Protein AF-A0A3D9MSK0-F1 (afdb_monomer_lite)

Sequence (127 aa):
MRKGGSRLWANVVITAVYDESGDLLGFAKITRDMTERRRLEDLERASGASALVRQAREKKQKRIARELHDDLGQQITALKMTLALHKTELAQFVSATRRAHLGLVHEMASQLDAMATSMRRIAPALL

Structure (mmCIF, N/CA/C/O backbone):
data_AF-A0A3D9MSK0-F1
#
_entry.id   AF-A0A3D9MSK0-F1
#
loop_
_atom_site.group_PDB
_atom_site.id
_atom_site.type_symbol
_atom_site.label_atom_id
_atom_site.label_alt_id
_atom_site.label_comp_id
_atom_site.label_asym_id
_atom_site.label_entity_id
_atom_site.label_seq_id
_atom_site.pdbx_PDB_ins_code
_atom_site.Cartn_x
_atom_site.Cartn_y
_atom_site.Cartn_z
_atom_site.occupancy
_atom_site.B_iso_or_equiv
_atom_site.auth_seq_id
_atom_site.auth_comp_id
_atom_site.auth_asym_id
_atom_site.auth_atom_id
_atom_site.pdbx_PDB_model_num
ATOM 1 N N . MET A 1 1 ? 43.659 -2.675 -39.643 1.00 59.22 1 MET A N 1
ATOM 2 C CA . MET A 1 1 ? 44.339 -2.132 -38.446 1.00 59.22 1 MET A CA 1
ATOM 3 C C . MET A 1 1 ? 45.117 -0.895 -38.873 1.00 59.22 1 MET A C 1
ATOM 5 O O . MET A 1 1 ? 45.730 -0.944 -39.934 1.00 59.22 1 MET A O 1
ATOM 9 N N . ARG A 1 2 ? 45.058 0.214 -38.124 1.00 67.88 2 ARG A N 1
ATOM 10 C CA . ARG A 1 2 ? 45.921 1.396 -38.357 1.00 67.88 2 ARG A CA 1
ATOM 11 C C . ARG A 1 2 ? 47.384 1.031 -38.050 1.00 67.88 2 ARG A C 1
ATOM 13 O O . ARG A 1 2 ? 47.617 0.049 -37.346 1.00 67.88 2 ARG A O 1
ATOM 20 N N . LYS A 1 3 ? 48.364 1.837 -38.489 1.00 54.31 3 LYS A N 1
ATOM 21 C CA . LYS A 1 3 ? 49.816 1.661 -38.209 1.00 54.31 3 LYS A CA 1
ATOM 22 C C . LYS A 1 3 ? 50.208 1.890 -36.724 1.00 54.31 3 LYS A C 1
ATOM 24 O O . LYS A 1 3 ? 51.260 2.428 -36.422 1.00 54.31 3 LYS A O 1
ATOM 29 N N . GLY A 1 4 ? 49.337 1.491 -35.800 1.00 59.72 4 GLY A N 1
ATOM 30 C CA . GLY A 1 4 ? 49.492 1.550 -34.345 1.00 59.72 4 GLY A CA 1
ATOM 31 C C . GLY A 1 4 ? 48.577 0.562 -33.604 1.00 59.72 4 GLY A C 1
ATOM 32 O O . GLY A 1 4 ? 48.358 0.718 -32.412 1.00 59.72 4 GLY A O 1
ATOM 33 N N . GLY A 1 5 ? 47.993 -0.429 -34.299 1.00 64.19 5 GLY A N 1
ATOM 34 C CA . GLY A 1 5 ? 47.245 -1.532 -33.674 1.00 64.19 5 GLY A CA 1
ATOM 35 C C . GLY A 1 5 ? 45.742 -1.312 -33.447 1.00 64.19 5 GLY A C 1
ATOM 36 O O . GLY A 1 5 ? 45.049 -2.254 -33.073 1.00 64.19 5 GLY A O 1
ATOM 37 N N . SER A 1 6 ? 45.190 -0.123 -33.717 1.00 69.69 6 SER A N 1
ATOM 38 C CA . SER A 1 6 ? 43.750 0.118 -33.542 1.00 69.69 6 SER A CA 1
ATOM 39 C C . SER A 1 6 ? 42.898 -0.445 -34.691 1.00 69.69 6 SER A C 1
ATOM 41 O O . SER A 1 6 ? 43.267 -0.390 -35.877 1.00 69.69 6 SER A O 1
ATOM 43 N N . ARG A 1 7 ? 41.732 -1.002 -34.331 1.00 72.38 7 ARG A N 1
ATOM 44 C CA . ARG A 1 7 ? 40.702 -1.454 -35.278 1.00 72.38 7 ARG A CA 1
ATOM 45 C C . ARG A 1 7 ? 40.036 -0.234 -35.914 1.00 72.38 7 ARG A C 1
ATOM 47 O O . ARG A 1 7 ? 39.651 0.694 -35.216 1.00 72.38 7 ARG A O 1
ATOM 54 N N . LEU A 1 8 ? 39.930 -0.259 -37.239 1.00 79.06 8 LEU A N 1
ATOM 55 C CA . LEU A 1 8 ? 39.360 0.803 -38.064 1.00 79.06 8 LEU A CA 1
ATOM 56 C C . LEU A 1 8 ? 38.129 0.238 -38.763 1.00 79.06 8 LEU A C 1
ATOM 58 O O . LEU A 1 8 ? 38.248 -0.782 -39.447 1.00 79.06 8 LEU A O 1
ATOM 62 N N . TRP A 1 9 ? 36.986 0.901 -38.625 1.00 78.88 9 TRP A N 1
ATOM 63 C CA . TRP A 1 9 ? 35.829 0.615 -39.464 1.00 78.88 9 TRP A CA 1
ATOM 64 C C . TRP A 1 9 ? 35.947 1.448 -40.727 1.00 78.88 9 TRP A C 1
ATOM 66 O O . TRP A 1 9 ? 35.861 2.670 -40.679 1.00 78.88 9 TRP A O 1
ATOM 76 N N . ALA A 1 10 ? 36.187 0.786 -41.852 1.00 84.12 10 ALA A N 1
ATOM 77 C CA . ALA A 1 10 ? 36.424 1.448 -43.120 1.00 84.12 10 ALA A CA 1
ATOM 78 C C . ALA A 1 10 ? 35.370 1.033 -44.142 1.00 84.12 10 ALA A C 1
ATOM 80 O O . ALA A 1 10 ? 35.117 -0.156 -44.324 1.00 84.12 10 ALA A O 1
ATOM 81 N N . AS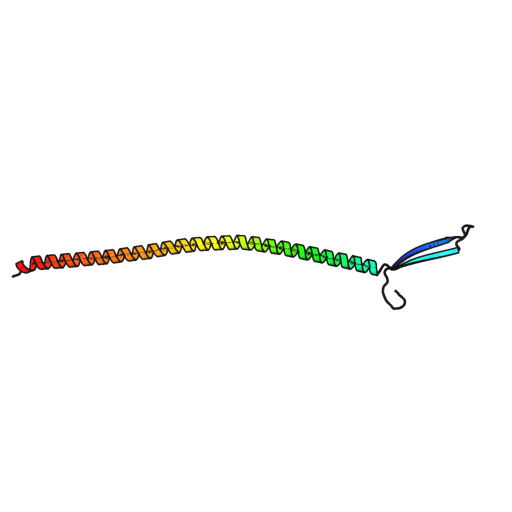N A 1 11 ? 34.800 2.013 -44.836 1.00 80.50 11 ASN A N 1
ATOM 82 C CA . ASN A 1 11 ? 34.128 1.764 -46.100 1.00 80.50 11 ASN A CA 1
ATOM 83 C C . ASN A 1 11 ? 35.163 1.911 -47.217 1.00 80.50 11 ASN A C 1
ATOM 85 O O . ASN A 1 11 ? 35.827 2.946 -47.314 1.00 80.50 11 ASN A O 1
ATOM 89 N N . VAL A 1 12 ? 35.337 0.864 -48.016 1.00 81.88 12 VAL A N 1
ATOM 90 C CA . VAL A 1 12 ? 36.348 0.801 -49.067 1.00 81.88 12 VAL A CA 1
ATOM 91 C C . VAL A 1 12 ? 35.648 0.619 -50.402 1.00 81.88 12 VAL A C 1
ATOM 93 O O . VAL A 1 12 ? 34.955 -0.373 -50.600 1.00 81.88 12 VAL A O 1
ATOM 96 N N . VAL A 1 13 ? 35.891 1.547 -51.323 1.00 81.50 13 VAL A N 1
ATOM 97 C CA . VAL A 1 13 ? 35.467 1.439 -52.721 1.00 81.50 13 VAL A CA 1
ATOM 98 C C . VAL A 1 13 ? 36.720 1.309 -53.579 1.00 81.50 13 VAL A C 1
ATOM 100 O O . VAL A 1 13 ? 37.660 2.091 -53.419 1.00 81.50 13 VAL A O 1
ATOM 103 N N . ILE A 1 14 ? 36.750 0.298 -54.447 1.00 79.12 14 ILE A N 1
ATOM 104 C CA . ILE A 1 14 ? 37.842 0.053 -55.392 1.00 79.12 14 ILE A CA 1
ATOM 105 C C . ILE A 1 14 ? 37.248 0.041 -56.794 1.00 79.12 14 ILE A C 1
ATOM 107 O O . ILE A 1 14 ? 36.303 -0.703 -57.048 1.00 79.12 14 ILE A O 1
ATOM 111 N N . THR A 1 15 ? 37.821 0.841 -57.687 1.00 70.75 15 THR A N 1
ATOM 112 C CA . THR A 1 15 ? 37.365 0.970 -59.072 1.00 70.75 15 THR A CA 1
ATOM 113 C C . THR A 1 15 ? 38.545 0.761 -60.010 1.00 70.75 15 THR A C 1
ATOM 115 O O . THR A 1 15 ? 39.625 1.307 -59.781 1.00 70.75 15 THR A O 1
ATOM 118 N N . ALA A 1 16 ? 38.345 -0.046 -61.050 1.00 67.19 16 ALA A N 1
ATOM 119 C CA . ALA A 1 16 ? 39.319 -0.214 -62.121 1.00 67.19 16 ALA A CA 1
ATOM 120 C C . ALA A 1 16 ? 39.402 1.071 -62.961 1.00 67.19 16 ALA A C 1
ATOM 122 O O . ALA A 1 16 ? 38.375 1.665 -63.289 1.00 67.19 16 ALA A O 1
ATOM 123 N N . VAL A 1 17 ? 40.619 1.505 -63.273 1.00 83.44 17 VAL A N 1
ATOM 124 C CA . VAL A 1 17 ? 40.911 2.675 -64.104 1.00 83.44 17 VAL A CA 1
ATOM 125 C C . VAL A 1 17 ? 41.484 2.168 -65.417 1.00 83.44 17 VAL A C 1
ATOM 127 O O . VAL A 1 17 ? 42.427 1.378 -65.406 1.00 83.44 17 VAL A O 1
ATOM 130 N N . TYR A 1 18 ? 40.908 2.624 -66.521 1.00 84.81 18 TYR A N 1
ATOM 131 C CA . TYR A 1 18 ? 41.287 2.245 -67.878 1.00 84.81 18 TYR A CA 1
ATOM 132 C C . TYR A 1 18 ? 41.782 3.482 -68.632 1.00 84.81 18 TYR A C 1
ATOM 134 O O . TYR A 1 18 ? 41.418 4.602 -68.262 1.00 84.81 18 TYR A O 1
ATOM 142 N N . ASP A 1 19 ? 42.621 3.291 -69.644 1.00 86.44 19 ASP A N 1
ATOM 143 C CA . ASP A 1 19 ? 43.018 4.364 -70.558 1.00 86.44 19 ASP A CA 1
ATOM 144 C C . ASP A 1 19 ? 41.963 4.616 -71.651 1.00 86.44 19 ASP A C 1
ATOM 146 O O . ASP A 1 19 ? 40.908 3.979 -71.690 1.00 86.44 19 ASP A O 1
ATOM 150 N N . GLU A 1 20 ? 42.238 5.569 -72.545 1.00 89.06 20 GLU A N 1
ATOM 151 C CA . GLU A 1 20 ? 41.336 5.940 -73.647 1.00 89.06 20 GLU A CA 1
ATOM 152 C C . GLU A 1 20 ? 41.146 4.822 -74.689 1.00 89.06 20 GLU A C 1
ATOM 154 O O . GLU A 1 20 ? 40.171 4.850 -75.440 1.00 89.06 20 GLU A O 1
ATOM 159 N N . SER A 1 21 ? 42.036 3.823 -74.714 1.00 89.75 21 SER A N 1
ATOM 160 C CA . SER A 1 21 ? 41.956 2.647 -75.591 1.00 89.75 21 SER A CA 1
ATOM 161 C C . SER A 1 21 ? 41.193 1.483 -74.944 1.00 89.75 21 SER A C 1
ATOM 163 O O . SER A 1 21 ? 40.868 0.509 -75.622 1.00 89.75 21 SER A O 1
ATOM 165 N N . GLY A 1 22 ? 40.854 1.597 -73.655 1.00 86.06 22 GLY A N 1
ATOM 166 C CA . GLY A 1 22 ? 40.151 0.578 -72.877 1.00 86.06 22 GLY A CA 1
ATOM 167 C C . GLY A 1 22 ? 41.070 -0.394 -72.134 1.00 86.06 22 GLY A C 1
ATOM 168 O O . GLY A 1 22 ? 40.567 -1.335 -71.516 1.00 86.06 22 GLY A O 1
ATOM 169 N N . ASP A 1 23 ? 42.386 -0.172 -72.139 1.00 89.44 23 ASP A N 1
ATOM 170 C CA . ASP A 1 23 ? 43.342 -1.038 -71.452 1.00 89.44 23 ASP A CA 1
ATOM 171 C C . ASP A 1 23 ? 43.409 -0.706 -69.953 1.00 89.44 23 ASP A C 1
ATOM 173 O O . ASP A 1 23 ? 43.357 0.452 -69.531 1.00 89.44 23 ASP A O 1
ATOM 177 N N . LEU A 1 24 ? 43.491 -1.741 -69.108 1.00 86.38 24 LEU A N 1
ATOM 178 C CA . LEU A 1 24 ? 43.499 -1.589 -67.650 1.00 86.38 24 LEU A CA 1
ATOM 179 C C . LEU A 1 24 ? 44.808 -0.942 -67.176 1.00 86.38 24 LEU A C 1
ATOM 181 O O . LEU A 1 24 ? 45.855 -1.586 -67.149 1.00 86.38 24 LEU A O 1
ATOM 185 N N . LEU A 1 25 ? 44.722 0.297 -66.692 1.00 83.12 25 LEU A N 1
ATOM 186 C CA . LEU A 1 25 ? 45.843 1.023 -66.089 1.00 83.12 25 LEU A CA 1
ATOM 187 C C . LEU A 1 25 ? 46.082 0.630 -64.626 1.00 83.12 25 LEU A C 1
ATOM 189 O O . LEU A 1 25 ? 47.209 0.697 -64.136 1.00 83.12 25 LEU A O 1
ATOM 193 N N . GLY A 1 26 ? 45.031 0.240 -63.900 1.00 81.38 26 GLY A N 1
ATOM 194 C CA . GLY A 1 26 ? 45.147 -0.200 -62.511 1.00 81.38 26 GLY A CA 1
ATOM 195 C C . GLY A 1 26 ? 43.870 -0.017 -61.702 1.00 81.38 26 GLY A C 1
ATOM 196 O O . GLY A 1 26 ? 42.770 0.037 -62.242 1.00 81.38 26 GLY A O 1
ATOM 197 N N . PHE A 1 27 ? 44.008 0.078 -60.379 1.00 79.06 27 PHE A N 1
ATOM 198 C CA . PHE A 1 27 ? 42.876 0.204 -59.462 1.00 79.06 27 PHE A CA 1
ATOM 199 C C . PHE A 1 27 ? 43.026 1.432 -58.568 1.00 79.06 27 PHE A C 1
ATOM 201 O O . PHE A 1 27 ? 44.012 1.572 -57.842 1.00 79.06 27 PHE A O 1
ATOM 208 N N . ALA A 1 28 ? 42.012 2.293 -58.564 1.00 73.38 28 ALA A N 1
ATOM 209 C CA . ALA A 1 28 ? 41.881 3.372 -57.599 1.00 73.38 28 ALA A CA 1
ATOM 210 C C . ALA A 1 28 ? 41.140 2.864 -56.359 1.00 73.38 28 ALA A C 1
ATOM 212 O O . ALA A 1 28 ? 40.119 2.184 -56.468 1.00 73.38 28 ALA A O 1
ATOM 213 N N . LYS A 1 29 ? 41.633 3.214 -55.168 1.00 68.56 29 LYS A N 1
ATOM 214 C CA . LYS A 1 29 ? 41.012 2.844 -53.893 1.00 68.56 29 LYS A CA 1
ATOM 215 C C . LYS A 1 29 ? 40.704 4.081 -53.066 1.00 68.56 29 LYS A C 1
ATOM 217 O O . LYS A 1 29 ? 41.607 4.829 -52.700 1.00 68.56 29 LYS A O 1
ATOM 222 N N . ILE A 1 30 ? 39.444 4.221 -52.673 1.00 76.00 30 ILE A N 1
ATOM 223 C CA . ILE A 1 30 ? 38.992 5.219 -51.704 1.00 76.00 30 ILE A CA 1
ATOM 224 C C . ILE A 1 30 ? 38.626 4.488 -50.417 1.00 76.00 30 ILE A C 1
ATOM 226 O O . ILE A 1 30 ? 37.848 3.538 -50.422 1.00 76.00 30 ILE A O 1
ATOM 230 N N . THR A 1 31 ? 39.210 4.918 -49.300 1.00 81.56 31 THR A N 1
ATOM 231 C CA . THR A 1 31 ? 38.932 4.362 -47.971 1.00 81.56 31 THR A CA 1
ATOM 232 C C . THR A 1 31 ? 38.397 5.463 -47.072 1.00 81.56 31 THR A C 1
ATOM 234 O O . THR A 1 31 ? 39.123 6.397 -46.741 1.00 81.56 31 THR A O 1
ATOM 237 N N . ARG A 1 32 ? 37.133 5.355 -46.663 1.00 81.88 32 ARG A N 1
ATOM 238 C CA . ARG A 1 32 ? 36.495 6.284 -45.729 1.00 81.88 32 ARG A CA 1
ATOM 239 C C . ARG A 1 32 ? 36.456 5.665 -44.340 1.00 81.88 32 ARG A C 1
ATOM 241 O O . ARG A 1 32 ? 35.898 4.584 -44.163 1.00 81.88 32 ARG A O 1
ATOM 248 N N . ASP A 1 33 ? 37.037 6.351 -43.364 1.00 86.69 33 ASP A N 1
ATOM 249 C CA . ASP A 1 33 ? 36.922 5.981 -41.953 1.00 86.69 33 ASP A CA 1
ATOM 250 C C . ASP A 1 33 ? 35.502 6.282 -41.450 1.00 86.69 33 ASP A C 1
ATOM 252 O O . ASP A 1 33 ? 34.990 7.389 -41.617 1.00 86.69 33 ASP A O 1
ATOM 256 N N . MET A 1 34 ? 34.858 5.277 -40.868 1.00 87.31 34 MET A N 1
ATOM 257 C CA . MET A 1 34 ? 33.489 5.312 -40.351 1.00 87.31 34 MET A CA 1
ATOM 258 C C . MET A 1 34 ? 33.441 5.076 -38.837 1.00 87.31 34 MET A C 1
ATOM 260 O O . MET A 1 34 ? 32.357 4.924 -38.273 1.00 87.31 34 MET A O 1
ATOM 264 N N . THR A 1 35 ? 34.599 5.026 -38.174 1.00 87.19 35 THR A N 1
ATOM 265 C CA . THR A 1 35 ? 34.721 4.639 -36.763 1.00 87.19 35 THR A CA 1
ATOM 266 C C . THR A 1 35 ? 33.945 5.585 -35.845 1.00 87.19 35 THR A C 1
ATOM 268 O O . THR A 1 35 ? 33.192 5.119 -34.994 1.00 87.19 35 THR A O 1
ATOM 271 N N . GLU A 1 36 ? 34.049 6.898 -36.064 1.00 86.75 36 GLU A N 1
ATOM 272 C CA . GLU A 1 36 ? 33.346 7.890 -35.238 1.00 86.75 36 GLU A CA 1
ATOM 273 C C . GLU A 1 36 ? 31.831 7.857 -35.451 1.00 86.75 36 GLU A C 1
ATOM 275 O O . GLU A 1 36 ? 31.060 7.842 -34.496 1.00 86.75 36 GLU A O 1
ATOM 280 N N . ARG A 1 37 ? 31.384 7.738 -36.707 1.00 85.94 37 ARG A N 1
ATOM 281 C CA . ARG A 1 37 ? 29.955 7.629 -37.018 1.00 85.94 37 ARG A CA 1
ATOM 282 C C . ARG A 1 37 ? 29.323 6.393 -36.374 1.00 85.94 37 ARG A C 1
ATOM 284 O O . ARG A 1 37 ? 28.245 6.493 -35.803 1.00 85.94 37 ARG A O 1
ATOM 291 N N . ARG A 1 38 ? 30.005 5.245 -36.420 1.00 84.44 38 ARG A N 1
ATOM 292 C CA . ARG A 1 38 ? 29.568 4.017 -35.733 1.00 84.44 38 ARG A CA 1
ATOM 293 C C . ARG A 1 38 ? 29.472 4.218 -34.222 1.00 84.44 38 ARG A C 1
ATOM 295 O O . ARG A 1 38 ? 28.482 3.816 -33.625 1.00 84.44 38 ARG A O 1
ATOM 302 N N . ARG A 1 39 ? 30.472 4.866 -33.620 1.00 86.56 39 ARG A N 1
ATOM 303 C CA . ARG A 1 39 ? 30.491 5.152 -32.182 1.00 86.56 39 ARG A CA 1
ATOM 304 C C . ARG A 1 39 ? 29.312 6.028 -31.754 1.00 86.56 39 ARG A C 1
ATOM 306 O O . ARG A 1 39 ? 28.711 5.751 -30.721 1.00 86.56 39 ARG A O 1
ATOM 313 N N . LEU A 1 40 ? 28.976 7.046 -32.546 1.00 85.94 40 LEU A N 1
ATOM 314 C CA . LEU A 1 40 ? 27.816 7.905 -32.303 1.00 85.94 40 LEU A CA 1
ATOM 315 C C . LEU A 1 40 ? 26.499 7.132 -32.447 1.00 85.94 40 LEU A C 1
ATOM 317 O O . LEU A 1 40 ? 25.672 7.191 -31.545 1.00 85.94 40 LEU A O 1
ATOM 321 N N . GLU A 1 41 ? 26.337 6.336 -33.508 1.00 86.19 41 GLU A N 1
ATOM 322 C CA . GLU A 1 41 ? 25.142 5.498 -33.701 1.00 86.19 41 GLU A CA 1
ATOM 323 C C . GLU A 1 41 ? 24.947 4.488 -32.553 1.00 86.19 41 GLU A C 1
ATOM 325 O O . GLU A 1 41 ? 23.828 4.266 -32.092 1.00 86.19 41 GLU A O 1
ATOM 330 N N . ASP A 1 42 ? 26.026 3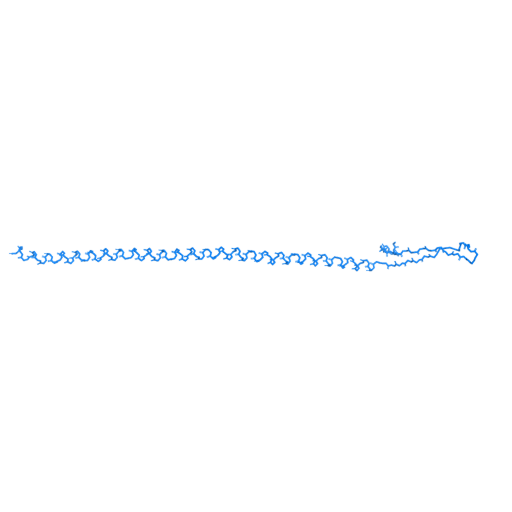.875 -32.062 1.00 86.50 42 ASP A N 1
ATOM 331 C CA . ASP A 1 42 ? 25.961 2.935 -30.940 1.00 86.50 42 ASP A CA 1
ATOM 332 C C . ASP A 1 42 ? 25.640 3.646 -29.615 1.00 86.50 42 ASP A C 1
ATOM 334 O O . ASP A 1 42 ? 24.858 3.129 -28.813 1.00 86.50 42 ASP A O 1
ATOM 338 N N . LEU A 1 43 ? 26.176 4.854 -29.401 1.00 83.25 43 LEU A N 1
ATOM 339 C CA . LEU A 1 43 ? 25.858 5.685 -28.238 1.00 83.25 43 LEU A CA 1
ATOM 340 C C . LEU A 1 43 ? 24.390 6.136 -28.247 1.00 83.25 43 LEU A C 1
ATOM 342 O O . LEU A 1 43 ? 23.722 6.068 -27.215 1.00 83.25 43 LEU A O 1
ATOM 346 N N . GLU A 1 44 ? 23.867 6.549 -29.402 1.00 80.88 44 GLU A N 1
ATOM 347 C CA . GLU A 1 44 ? 22.459 6.914 -29.577 1.00 80.88 44 GLU A CA 1
ATOM 348 C C . GLU A 1 44 ? 21.534 5.724 -29.313 1.00 80.88 44 GLU A C 1
ATOM 350 O O . GLU A 1 44 ? 20.565 5.856 -28.560 1.00 80.88 44 GLU A O 1
ATOM 355 N N . ARG A 1 45 ? 21.854 4.536 -29.848 1.00 82.81 45 ARG A N 1
ATOM 356 C CA . ARG A 1 45 ? 21.087 3.309 -29.569 1.00 82.81 45 ARG A CA 1
ATOM 357 C C . ARG A 1 45 ? 21.115 2.944 -28.087 1.00 82.81 45 ARG A C 1
ATOM 359 O O . ARG A 1 45 ? 20.068 2.624 -27.526 1.00 82.81 45 ARG A O 1
ATOM 366 N N . ALA A 1 46 ? 22.280 3.012 -27.441 1.00 81.94 46 ALA A N 1
ATOM 367 C CA . ALA A 1 46 ? 22.417 2.723 -26.014 1.00 81.94 46 ALA A CA 1
ATOM 368 C C . ALA A 1 46 ? 21.628 3.721 -25.149 1.00 81.94 46 ALA A C 1
ATOM 370 O O . ALA A 1 46 ? 20.927 3.322 -24.215 1.00 81.94 46 ALA A O 1
ATOM 371 N N . SER A 1 47 ? 21.686 5.010 -25.491 1.00 81.56 47 SER A N 1
ATOM 372 C CA . SER A 1 47 ? 20.929 6.074 -24.826 1.00 81.56 47 SER A CA 1
ATOM 373 C C . SER A 1 47 ? 19.416 5.885 -24.990 1.00 81.56 47 SER A C 1
ATOM 375 O O . SER A 1 47 ? 18.678 5.896 -24.003 1.00 81.56 47 SER A O 1
ATOM 377 N N . GLY A 1 48 ? 18.949 5.610 -26.213 1.00 84.12 48 GLY A N 1
ATOM 378 C CA . GLY A 1 48 ? 17.536 5.365 -26.511 1.00 84.12 48 GLY A CA 1
ATOM 379 C C . GLY A 1 48 ? 16.978 4.128 -25.801 1.00 84.12 48 GLY A C 1
ATOM 380 O O . GLY A 1 48 ? 15.904 4.190 -25.201 1.00 84.12 48 GLY A O 1
ATOM 381 N N . ALA A 1 49 ? 17.728 3.022 -25.787 1.00 79.75 49 ALA A N 1
ATOM 382 C CA . ALA A 1 49 ? 17.350 1.818 -25.046 1.00 79.75 49 ALA A CA 1
ATOM 383 C C . ALA A 1 49 ? 17.248 2.088 -23.534 1.00 79.75 49 ALA A C 1
ATOM 385 O O . ALA A 1 49 ? 16.276 1.683 -22.892 1.00 79.75 49 ALA A O 1
ATOM 386 N N . SER A 1 50 ? 18.203 2.834 -22.971 1.00 83.69 50 SER A N 1
ATOM 387 C CA . SER A 1 50 ? 18.185 3.231 -21.559 1.00 83.69 50 SER A CA 1
ATOM 388 C C . SER A 1 50 ? 16.986 4.131 -21.227 1.00 83.69 50 SER A C 1
ATOM 390 O O . SER A 1 50 ? 16.318 3.937 -20.208 1.00 83.69 50 SER A O 1
ATOM 392 N N . ALA A 1 51 ? 16.634 5.059 -22.122 1.00 86.31 51 ALA A N 1
ATOM 393 C CA . ALA A 1 51 ? 15.470 5.929 -21.970 1.00 86.31 51 ALA A CA 1
ATOM 394 C C . ALA A 1 51 ? 14.146 5.146 -21.961 1.00 86.31 51 ALA A C 1
ATOM 396 O O . ALA A 1 51 ? 13.294 5.404 -21.109 1.00 86.31 51 ALA A O 1
ATOM 397 N N . LEU A 1 52 ? 13.984 4.152 -22.842 1.00 87.56 52 LEU A N 1
ATOM 398 C CA . LEU A 1 52 ? 12.798 3.286 -22.867 1.00 87.56 52 LEU A CA 1
ATOM 399 C C . LEU A 1 52 ? 12.668 2.456 -21.588 1.00 87.56 52 LEU A C 1
ATOM 401 O O . LEU A 1 52 ? 11.581 2.376 -21.012 1.00 87.56 52 LEU A O 1
ATOM 405 N N . VAL A 1 53 ? 13.772 1.880 -21.104 1.00 87.31 53 VAL A N 1
ATOM 406 C CA . VAL A 1 53 ? 13.794 1.136 -19.834 1.00 87.31 53 VAL A CA 1
ATOM 407 C C . VAL A 1 53 ? 13.420 2.052 -18.668 1.00 87.31 53 VAL A C 1
ATOM 409 O O . VAL A 1 53 ? 12.592 1.677 -17.832 1.00 87.31 53 VAL A O 1
ATOM 412 N N . ARG A 1 54 ? 13.962 3.277 -18.628 1.00 84.75 54 ARG A N 1
ATOM 413 C CA . ARG A 1 54 ? 13.616 4.273 -17.605 1.00 84.75 54 ARG A CA 1
ATOM 414 C C . ARG A 1 54 ? 12.134 4.632 -17.662 1.00 84.75 54 ARG A C 1
ATOM 416 O O . ARG A 1 54 ? 11.457 4.582 -16.639 1.00 84.75 54 ARG A O 1
ATOM 423 N N . GLN A 1 55 ? 11.607 4.904 -18.853 1.00 89.50 55 GLN A N 1
ATOM 424 C CA . GLN A 1 55 ? 10.202 5.253 -19.054 1.00 89.50 55 GLN A CA 1
ATOM 425 C C . GLN A 1 55 ? 9.261 4.104 -18.662 1.00 89.50 55 GLN A C 1
ATOM 427 O O . GLN A 1 55 ? 8.233 4.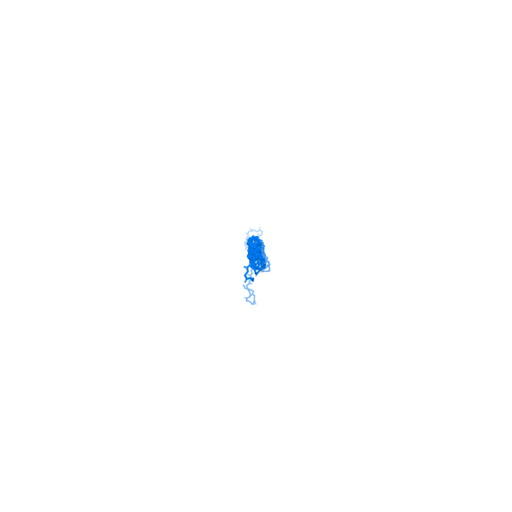333 -18.020 1.00 89.50 55 GLN A O 1
ATOM 432 N N . ALA A 1 56 ? 9.604 2.862 -19.012 1.00 86.44 56 ALA A N 1
ATOM 433 C CA . ALA A 1 56 ? 8.845 1.679 -18.617 1.00 86.44 56 ALA A CA 1
ATOM 434 C C . ALA A 1 56 ? 8.831 1.510 -17.090 1.00 86.44 56 ALA A C 1
ATOM 436 O O . ALA A 1 56 ? 7.776 1.249 -16.503 1.00 86.44 56 ALA A O 1
ATOM 437 N N . ARG A 1 57 ? 9.977 1.730 -16.432 1.00 85.75 57 ARG A N 1
ATOM 438 C CA . ARG A 1 57 ? 10.102 1.679 -14.971 1.00 85.75 57 ARG A CA 1
ATOM 439 C C . ARG A 1 57 ? 9.276 2.768 -14.290 1.00 85.75 57 ARG A C 1
ATOM 441 O O . ARG A 1 57 ? 8.514 2.452 -13.382 1.00 85.75 57 ARG A O 1
ATOM 448 N N . GLU A 1 58 ? 9.359 4.011 -14.760 1.00 89.12 58 GLU A N 1
ATOM 449 C CA . GLU A 1 58 ? 8.578 5.140 -14.235 1.00 89.12 58 GLU A CA 1
ATOM 450 C C . GLU A 1 58 ? 7.067 4.905 -14.384 1.00 89.12 58 GLU A C 1
ATOM 452 O O . GLU A 1 58 ? 6.306 5.106 -13.435 1.00 89.12 58 GLU A O 1
ATOM 457 N N . LYS A 1 59 ? 6.613 4.427 -15.553 1.00 89.94 59 LYS A N 1
ATOM 458 C CA . LYS A 1 59 ? 5.199 4.085 -15.784 1.00 89.94 59 LYS A CA 1
ATOM 459 C C . LYS A 1 59 ? 4.727 2.981 -14.844 1.00 89.94 59 LYS A C 1
ATOM 461 O O . LYS A 1 59 ? 3.664 3.117 -14.237 1.00 89.94 59 LYS A O 1
ATOM 466 N N . LYS A 1 60 ? 5.513 1.911 -14.695 1.00 81.50 60 LYS A N 1
ATOM 467 C CA . LYS A 1 60 ? 5.195 0.807 -13.782 1.00 81.50 60 LYS A CA 1
ATOM 468 C C . LYS A 1 60 ? 5.130 1.296 -12.335 1.00 81.50 60 LYS A C 1
ATOM 470 O O . LYS A 1 60 ? 4.165 0.988 -11.647 1.00 81.50 60 LYS A O 1
ATOM 475 N N . GLN A 1 61 ? 6.087 2.114 -11.900 1.00 83.88 61 GLN A N 1
ATOM 476 C CA . GLN A 1 61 ? 6.115 2.674 -10.549 1.00 83.88 61 GLN A CA 1
ATOM 477 C C . GLN A 1 61 ? 4.886 3.547 -10.263 1.00 83.88 61 GLN A C 1
ATOM 479 O O . GLN A 1 61 ? 4.233 3.358 -9.242 1.00 83.88 61 GLN A O 1
ATOM 484 N N . LYS A 1 62 ? 4.506 4.438 -11.189 1.00 78.19 62 LYS A N 1
ATOM 485 C CA . LYS A 1 62 ? 3.281 5.251 -11.070 1.00 78.19 62 LYS A CA 1
ATOM 486 C C . LYS A 1 62 ? 1.997 4.418 -11.079 1.00 78.19 62 LYS A C 1
ATOM 488 O O . LYS A 1 62 ? 0.987 4.857 -10.535 1.00 78.19 62 LYS A O 1
ATOM 493 N N . ARG A 1 63 ? 1.992 3.260 -11.746 1.00 83.31 63 ARG A N 1
ATOM 494 C CA . ARG A 1 63 ? 0.839 2.348 -11.748 1.00 83.31 63 ARG A CA 1
ATOM 495 C C . ARG A 1 63 ? 0.720 1.616 -10.416 1.00 83.31 63 ARG A C 1
ATOM 497 O O . ARG A 1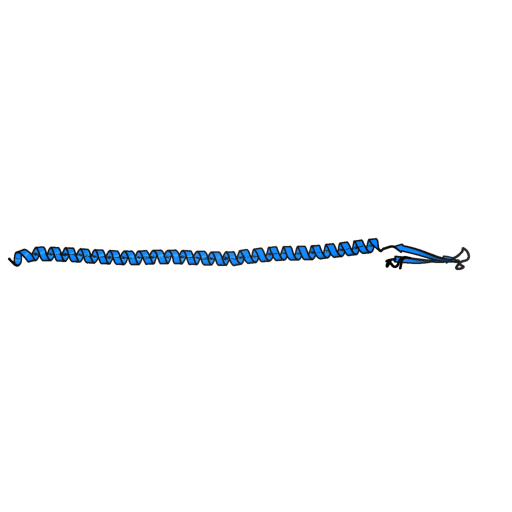 63 ? -0.328 1.703 -9.796 1.00 83.31 63 ARG A O 1
ATOM 504 N N . ILE A 1 64 ? 1.817 1.015 -9.951 1.00 78.56 64 ILE A N 1
ATOM 505 C CA . ILE A 1 64 ? 1.891 0.327 -8.655 1.00 78.56 64 ILE A CA 1
ATOM 506 C C . ILE A 1 64 ? 1.513 1.280 -7.520 1.00 78.56 64 ILE A C 1
ATOM 508 O O . ILE A 1 64 ? 0.727 0.913 -6.662 1.00 78.56 64 ILE A O 1
ATOM 512 N N . ALA A 1 65 ? 2.018 2.517 -7.529 1.00 73.69 65 ALA A N 1
ATOM 513 C CA . ALA A 1 65 ? 1.686 3.495 -6.495 1.00 73.69 65 ALA A CA 1
ATOM 514 C C . ALA A 1 65 ? 0.180 3.799 -6.425 1.00 73.69 65 ALA A C 1
ATOM 516 O O . ALA A 1 65 ? -0.355 3.918 -5.329 1.00 73.69 65 ALA A O 1
ATOM 517 N N . ARG A 1 66 ? -0.501 3.900 -7.576 1.00 78.38 66 ARG A N 1
ATOM 518 C CA . ARG A 1 66 ? -1.956 4.110 -7.621 1.00 78.38 66 ARG A CA 1
ATOM 519 C C . ARG A 1 66 ? -2.718 2.880 -7.144 1.00 78.38 66 ARG A C 1
ATOM 521 O O . ARG A 1 66 ? -3.535 3.011 -6.250 1.00 78.38 66 ARG A O 1
ATOM 528 N N . GLU A 1 67 ? -2.385 1.700 -7.668 1.00 78.62 67 GLU A N 1
ATOM 529 C CA . GLU A 1 67 ? -3.021 0.437 -7.261 1.00 78.62 67 GLU A CA 1
ATOM 530 C C . GLU A 1 67 ? -2.877 0.198 -5.748 1.00 78.62 67 GLU A C 1
ATOM 532 O O . GLU A 1 67 ? -3.859 -0.111 -5.081 1.00 78.62 67 GLU A O 1
ATOM 537 N N . LEU A 1 68 ? -1.680 0.423 -5.189 1.00 72.88 68 LEU A N 1
ATOM 538 C CA . LEU A 1 68 ? -1.441 0.326 -3.748 1.00 72.88 68 LEU A CA 1
ATOM 539 C C . LEU A 1 68 ? -2.223 1.378 -2.957 1.00 72.88 68 LEU A C 1
ATOM 541 O O . LEU A 1 68 ? -2.762 1.057 -1.905 1.00 72.88 68 LEU A O 1
ATOM 545 N N . HIS A 1 69 ? -2.270 2.630 -3.420 1.00 80.31 69 HIS A N 1
ATOM 546 C CA . HIS A 1 69 ? -3.002 3.690 -2.725 1.00 80.31 69 HIS A CA 1
ATOM 547 C C . HIS A 1 69 ? -4.512 3.419 -2.707 1.00 80.31 69 HIS A C 1
ATOM 549 O O . HIS A 1 69 ? -5.161 3.657 -1.689 1.00 80.31 69 HIS A O 1
ATOM 555 N N . ASP A 1 70 ? -5.061 2.895 -3.801 1.00 83.38 70 ASP A N 1
ATOM 556 C CA . ASP A 1 70 ? -6.477 2.556 -3.903 1.00 83.38 70 ASP A CA 1
ATOM 557 C C . ASP A 1 70 ? -6.822 1.354 -3.008 1.00 83.38 70 ASP A C 1
ATOM 559 O O . ASP A 1 70 ? -7.737 1.454 -2.190 1.00 83.38 70 ASP A O 1
ATOM 563 N N . ASP A 1 71 ? -6.059 0.256 -3.085 1.00 78.62 71 ASP A N 1
ATOM 564 C CA . ASP A 1 71 ? -6.281 -0.950 -2.269 1.00 78.62 71 ASP A CA 1
ATOM 565 C C . ASP A 1 71 ? -6.086 -0.678 -0.767 1.00 78.62 71 ASP A C 1
ATOM 567 O O . ASP A 1 71 ? -6.989 -0.897 0.046 1.00 78.62 71 ASP A O 1
ATOM 571 N N . LEU A 1 72 ? -4.946 -0.093 -0.378 1.00 77.12 72 LEU A N 1
ATOM 572 C CA . LEU A 1 72 ? -4.690 0.251 1.025 1.00 77.12 72 LEU A CA 1
ATOM 573 C C . LEU A 1 72 ? -5.682 1.302 1.536 1.00 77.12 72 LEU A C 1
ATOM 575 O O . LEU A 1 72 ? -6.116 1.231 2.686 1.00 77.12 72 LEU A O 1
ATOM 579 N N . GLY A 1 73 ? -6.081 2.262 0.697 1.00 77.88 73 GLY A N 1
ATOM 580 C CA . GLY A 1 73 ? -7.092 3.261 1.037 1.00 77.88 73 GLY A CA 1
ATOM 581 C C . GLY A 1 73 ? -8.457 2.637 1.339 1.00 77.88 73 GLY A C 1
ATOM 582 O O . GLY A 1 73 ? -9.100 3.003 2.331 1.00 77.88 73 GLY A O 1
ATOM 583 N N . GLN A 1 74 ? -8.883 1.657 0.538 1.00 88.69 74 GLN A N 1
ATOM 584 C CA . GLN A 1 74 ? -10.115 0.898 0.770 1.00 88.69 74 GLN A CA 1
ATOM 585 C C . GLN A 1 74 ? -10.044 0.100 2.077 1.00 88.69 74 GLN A C 1
ATOM 587 O O . GLN A 1 74 ? -10.952 0.207 2.907 1.00 88.69 74 GLN A O 1
ATOM 592 N N . GLN A 1 75 ? -8.945 -0.622 2.316 1.00 85.19 75 GLN A N 1
ATOM 593 C CA . GLN A 1 75 ? -8.747 -1.394 3.549 1.00 85.19 75 GLN A CA 1
ATOM 594 C C . GLN A 1 75 ? -8.752 -0.500 4.798 1.00 85.19 75 GLN A C 1
ATOM 596 O O . GLN A 1 75 ? -9.433 -0.802 5.779 1.00 85.19 75 GLN A O 1
ATOM 601 N N . ILE A 1 76 ? -8.063 0.646 4.758 1.00 84.38 76 ILE A N 1
ATOM 602 C CA . ILE A 1 76 ? -8.065 1.629 5.853 1.00 84.38 76 ILE A CA 1
ATOM 603 C C . ILE A 1 76 ? -9.478 2.161 6.109 1.00 84.38 76 ILE A C 1
ATOM 605 O O . ILE A 1 76 ? -9.866 2.346 7.263 1.00 84.38 76 ILE A O 1
ATOM 609 N N . THR A 1 77 ? -10.253 2.415 5.055 1.00 90.19 77 THR A N 1
ATOM 610 C CA . THR A 1 77 ? -11.631 2.906 5.184 1.00 90.19 77 THR A CA 1
ATOM 611 C C . THR A 1 77 ? -12.519 1.870 5.869 1.00 90.19 77 THR A C 1
ATOM 613 O O . THR A 1 77 ? -13.209 2.211 6.830 1.00 90.19 77 THR A O 1
ATOM 616 N N . ALA A 1 78 ? -12.434 0.602 5.461 1.00 91.12 78 ALA A N 1
ATOM 617 C CA . ALA A 1 78 ? -13.156 -0.493 6.105 1.00 91.12 78 ALA A CA 1
ATOM 618 C C . ALA A 1 78 ? -12.777 -0.627 7.589 1.00 91.12 78 ALA A C 1
ATOM 620 O O . ALA A 1 78 ? -13.653 -0.649 8.453 1.00 91.12 78 ALA A O 1
ATOM 621 N N . LEU A 1 79 ? -11.477 -0.616 7.907 1.00 85.94 79 LEU A N 1
ATOM 622 C CA . LEU A 1 79 ? -10.998 -0.685 9.292 1.00 85.94 79 LEU A CA 1
ATOM 623 C C . LEU A 1 79 ? -11.494 0.494 10.140 1.00 85.94 79 LEU A C 1
ATOM 625 O O . LEU A 1 79 ? -11.913 0.295 11.280 1.00 85.94 79 LEU A O 1
ATOM 629 N N . LYS A 1 80 ? -11.500 1.717 9.593 1.00 78.69 80 LYS A N 1
ATOM 630 C CA . LYS A 1 80 ? -12.055 2.898 10.274 1.00 78.69 80 LYS A CA 1
ATOM 631 C C . LYS A 1 80 ? -13.548 2.750 10.557 1.00 78.69 80 LYS A C 1
ATOM 633 O O . LYS A 1 80 ? -13.982 3.116 11.648 1.00 78.69 80 LYS A O 1
ATOM 638 N N . MET A 1 81 ? -14.323 2.221 9.609 1.00 93.75 81 MET A N 1
ATOM 639 C CA . MET A 1 81 ? -15.756 1.974 9.799 1.00 93.75 81 MET A CA 1
ATOM 640 C C . MET A 1 81 ? -15.997 0.938 10.900 1.00 93.75 81 MET A C 1
ATOM 642 O O . MET A 1 81 ? -16.762 1.212 11.823 1.00 93.75 81 MET A O 1
ATOM 646 N N . THR A 1 82 ? -15.291 -0.196 10.870 1.00 93.00 82 THR A N 1
ATOM 647 C CA . THR A 1 82 ? -15.377 -1.226 11.920 1.00 93.00 82 THR A CA 1
ATOM 648 C C . THR A 1 82 ? -15.015 -0.659 13.292 1.00 93.00 82 THR A C 1
ATOM 650 O O . THR A 1 82 ? -15.735 -0.872 14.266 1.00 93.00 82 THR A O 1
ATOM 653 N N . LEU A 1 83 ? -13.944 0.136 13.374 1.00 88.56 83 LEU A N 1
ATOM 654 C CA . LEU A 1 83 ? -13.541 0.786 14.619 1.00 88.56 83 LEU A CA 1
ATOM 655 C C . LEU A 1 83 ? -14.609 1.765 15.135 1.00 88.56 83 LEU A C 1
ATOM 657 O O . LEU A 1 83 ? -14.862 1.821 16.339 1.00 88.56 83 LEU A O 1
ATOM 661 N N . ALA A 1 84 ? -15.247 2.532 14.248 1.00 91.31 84 ALA A N 1
ATOM 662 C CA . ALA A 1 84 ? -16.317 3.458 14.616 1.00 91.31 84 ALA A CA 1
ATOM 663 C C . ALA A 1 84 ? -17.566 2.728 15.143 1.00 91.31 84 ALA A C 1
ATOM 665 O O . ALA A 1 84 ? -18.163 3.170 16.130 1.00 91.31 84 ALA A O 1
ATOM 666 N N . LEU A 1 85 ? -17.928 1.595 14.530 1.00 95.12 85 LEU A N 1
ATOM 667 C CA . LEU A 1 85 ? -19.016 0.734 14.998 1.00 95.12 85 LEU A CA 1
ATOM 668 C C . LEU A 1 85 ? -18.720 0.190 16.400 1.00 95.12 85 LEU A C 1
ATOM 670 O 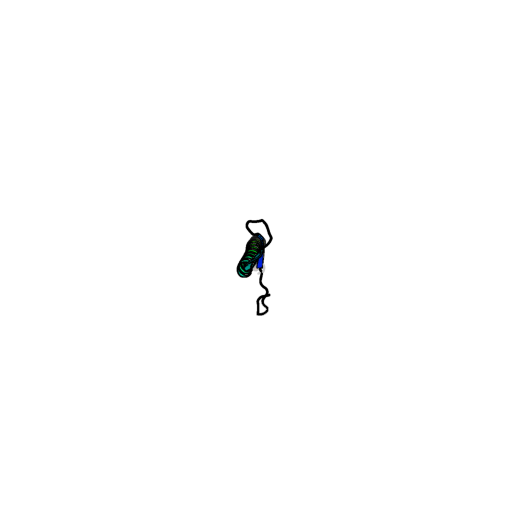O . LEU A 1 85 ? -19.499 0.439 17.319 1.00 95.12 85 LEU A O 1
ATOM 674 N N . HIS A 1 86 ? -17.549 -0.416 16.615 1.00 92.69 86 HIS A N 1
ATOM 675 C CA . HIS A 1 86 ? -17.168 -0.932 17.936 1.00 92.69 86 HIS A CA 1
ATOM 676 C C . HIS A 1 86 ? -17.069 0.151 19.010 1.00 92.69 86 HIS A C 1
ATOM 678 O O . HIS A 1 86 ? -17.455 -0.073 20.157 1.00 92.69 86 HIS A O 1
ATOM 684 N N . LYS A 1 87 ? -16.602 1.357 18.662 1.00 86.56 87 LYS A N 1
ATOM 685 C CA . LYS A 1 87 ? -16.608 2.494 19.595 1.00 86.56 87 LYS A CA 1
ATOM 686 C C . LYS A 1 87 ? -18.028 2.819 20.068 1.00 86.56 87 LYS A C 1
ATOM 688 O O . LYS A 1 87 ? -18.226 3.156 21.235 1.00 86.56 87 LYS A O 1
ATOM 693 N N . THR A 1 88 ? -19.002 2.717 19.168 1.00 93.88 88 THR A N 1
ATOM 694 C CA . THR A 1 88 ? -20.412 2.999 19.457 1.00 93.88 88 THR A CA 1
ATOM 695 C C . THR A 1 88 ? -21.028 1.888 20.306 1.00 93.88 88 THR A C 1
ATOM 697 O O . THR A 1 88 ? -21.655 2.182 21.323 1.00 93.88 88 THR A O 1
ATOM 700 N N . GLU A 1 89 ? -20.784 0.625 19.958 1.00 94.31 89 GLU A N 1
ATOM 701 C CA . GLU A 1 89 ? -21.233 -0.543 20.729 1.00 94.31 89 GLU A CA 1
ATOM 702 C C . GLU A 1 89 ? -20.681 -0.524 22.157 1.00 94.31 89 GLU A C 1
ATOM 704 O O . GLU A 1 89 ? -21.434 -0.695 23.116 1.00 94.31 89 GLU A O 1
ATOM 709 N N . LEU A 1 90 ? -19.388 -0.229 22.326 1.00 93.88 90 LEU A N 1
ATOM 710 C CA . LEU A 1 90 ? -18.767 -0.141 23.646 1.00 93.88 90 LEU A CA 1
ATOM 711 C C . LEU A 1 90 ? -19.393 0.976 24.495 1.00 93.88 90 LEU A C 1
ATOM 713 O O . LEU A 1 90 ? -19.677 0.774 25.676 1.00 93.88 90 LEU A O 1
ATOM 717 N N . ALA A 1 91 ? -19.653 2.146 23.903 1.00 92.69 91 ALA A N 1
ATOM 718 C CA . ALA A 1 91 ? -20.310 3.252 24.598 1.00 92.69 91 ALA A CA 1
ATOM 719 C C . ALA A 1 91 ? -21.742 2.894 25.032 1.00 92.69 91 ALA A C 1
ATOM 721 O O . ALA A 1 91 ? -22.153 3.217 26.154 1.00 92.69 91 ALA A O 1
ATOM 722 N N . GLN A 1 92 ? -22.493 2.199 24.175 1.00 94.19 92 GLN A N 1
ATOM 723 C CA . GLN A 1 92 ? -23.832 1.708 24.497 1.00 94.19 92 GLN A CA 1
ATOM 724 C C . GLN A 1 92 ? -23.797 0.654 25.604 1.00 94.19 92 GLN A C 1
ATOM 726 O O . GLN A 1 92 ? -24.585 0.753 26.545 1.00 94.19 92 GLN A O 1
ATOM 731 N N . PHE A 1 93 ? -22.858 -0.292 25.545 1.00 94.00 93 PHE A N 1
ATOM 732 C CA . PHE A 1 93 ? -22.679 -1.323 26.565 1.00 94.00 93 PHE A CA 1
ATOM 733 C C . PHE A 1 93 ? -22.388 -0.706 27.936 1.00 94.00 93 PHE A C 1
ATOM 735 O O . PHE A 1 93 ? -23.110 -0.963 28.898 1.00 94.00 93 PHE A O 1
ATOM 742 N N . VAL A 1 94 ? -21.401 0.194 28.021 1.00 94.25 94 VAL A N 1
ATOM 743 C CA . VAL A 1 94 ? -21.065 0.893 29.274 1.00 94.25 94 VAL A CA 1
ATOM 744 C C . VAL A 1 94 ? -22.264 1.682 29.803 1.00 94.25 94 VAL A C 1
ATOM 746 O O . VAL A 1 94 ? -22.539 1.662 31.003 1.00 94.25 94 VAL A O 1
ATOM 749 N N . SER A 1 95 ? -23.012 2.350 28.922 1.00 94.19 95 SER A N 1
ATOM 750 C CA . SER A 1 95 ? -24.200 3.121 29.307 1.00 94.19 95 SER A CA 1
ATOM 751 C C . SER A 1 95 ? -25.349 2.231 29.790 1.00 94.19 95 SER A C 1
ATOM 753 O O . SER A 1 95 ? -26.056 2.599 30.726 1.00 94.19 95 SER A O 1
ATOM 755 N N . ALA A 1 96 ? -25.555 1.064 29.178 1.00 95.06 96 ALA A N 1
ATOM 756 C CA . ALA A 1 96 ? -26.561 0.089 29.593 1.00 95.06 96 ALA A CA 1
ATOM 757 C C . ALA A 1 96 ? -26.221 -0.507 30.964 1.00 95.06 96 ALA A C 1
ATOM 759 O O . ALA A 1 96 ? -27.052 -0.452 31.868 1.00 95.06 96 ALA A O 1
ATOM 760 N N . THR A 1 97 ? -24.982 -0.965 31.150 1.00 95.38 97 THR A N 1
ATOM 761 C CA . THR A 1 97 ? -24.490 -1.497 32.427 1.00 95.38 97 THR A CA 1
ATOM 762 C C . THR A 1 97 ? -24.576 -0.449 33.535 1.00 95.38 97 THR A C 1
ATOM 764 O O . THR A 1 97 ? -25.096 -0.727 34.614 1.00 95.38 97 THR A O 1
ATOM 767 N N . ARG A 1 98 ? -24.166 0.799 33.261 1.00 96.00 98 ARG A N 1
ATOM 768 C CA . ARG A 1 98 ? -24.310 1.913 34.212 1.00 96.00 98 ARG A CA 1
ATOM 769 C C . ARG A 1 98 ? -25.774 2.150 34.594 1.00 96.00 98 ARG A C 1
ATOM 771 O O . ARG A 1 98 ? -26.067 2.294 35.777 1.00 96.00 98 ARG A O 1
ATOM 778 N N . ARG A 1 99 ? -26.689 2.195 33.617 1.00 95.88 99 ARG A N 1
ATOM 779 C CA . ARG A 1 99 ? -28.129 2.383 33.874 1.00 95.88 99 ARG A CA 1
ATOM 780 C C . ARG A 1 99 ? -28.709 1.251 34.719 1.00 95.88 99 ARG A C 1
ATOM 782 O O . ARG A 1 99 ? -29.444 1.538 35.656 1.00 95.88 99 ARG A O 1
ATOM 789 N N . ALA A 1 100 ? -28.351 0.001 34.427 1.00 95.38 100 ALA A N 1
ATOM 790 C CA . ALA A 1 100 ? -28.806 -1.158 35.192 1.00 95.38 100 ALA A CA 1
ATOM 791 C C . ALA A 1 100 ? -28.356 -1.086 36.661 1.00 95.38 100 ALA A C 1
ATOM 793 O O . ALA A 1 100 ? -29.176 -1.250 37.561 1.00 95.38 100 ALA A O 1
ATOM 794 N N . HIS A 1 101 ? -27.084 -0.755 36.913 1.00 95.44 101 HIS A N 1
ATOM 795 C CA . HIS A 1 101 ? -26.578 -0.588 38.279 1.00 95.44 101 HIS A CA 1
ATOM 796 C C . HIS A 1 101 ? -27.260 0.558 39.030 1.00 95.44 101 HIS A C 1
ATOM 798 O O . HIS A 1 101 ? -27.628 0.383 40.188 1.00 95.44 101 HIS A O 1
ATOM 804 N N . LEU A 1 102 ? -27.464 1.713 38.388 1.00 96.50 102 LEU A N 1
ATOM 805 C CA . LEU A 1 102 ? -28.177 2.831 39.014 1.00 96.50 102 LEU A CA 1
ATOM 806 C C . LEU A 1 102 ? -29.634 2.476 39.337 1.00 96.50 102 LEU A C 1
ATOM 808 O O . LEU A 1 102 ? -30.120 2.849 40.401 1.00 96.50 102 LEU A O 1
ATOM 812 N N . GLY A 1 103 ? -30.305 1.724 38.459 1.00 96.25 103 GLY A N 1
ATOM 813 C CA . GLY A 1 103 ? -31.652 1.212 38.710 1.00 96.25 103 GLY A CA 1
ATOM 814 C C . GLY A 1 103 ? -31.710 0.300 39.937 1.00 96.25 103 GLY A C 1
ATOM 815 O O . GLY A 1 103 ? -32.564 0.496 40.795 1.00 96.25 103 GLY A O 1
ATOM 816 N N . LEU A 1 104 ? -30.759 -0.632 40.071 1.00 96.44 104 LEU A N 1
ATOM 817 C CA . LEU A 1 104 ? -30.671 -1.513 41.240 1.00 96.44 104 LEU A CA 1
ATOM 818 C C . LEU A 1 104 ? -30.438 -0.728 42.539 1.00 96.44 104 LEU A C 1
ATOM 820 O O . LEU A 1 104 ? -31.098 -0.989 43.539 1.00 96.44 104 LEU A O 1
ATOM 824 N N . VAL A 1 105 ? -29.530 0.252 42.523 1.00 97.25 105 VAL A N 1
ATOM 825 C CA . VAL A 1 105 ? -29.269 1.111 43.691 1.00 97.25 105 VAL A CA 1
ATOM 826 C C . VAL A 1 105 ? -30.522 1.895 44.087 1.00 97.25 105 VAL A C 1
ATOM 828 O O . VAL A 1 105 ? -30.823 2.001 45.274 1.00 97.25 105 VAL A O 1
ATOM 831 N N . HIS A 1 106 ? -31.266 2.422 43.112 1.00 97.19 106 HIS A N 1
ATOM 832 C CA . HIS A 1 106 ? -32.503 3.155 43.372 1.00 97.19 106 HIS A CA 1
ATOM 833 C C . HIS A 1 106 ? -33.597 2.261 43.971 1.00 97.19 106 HIS A C 1
ATOM 835 O O . HIS A 1 106 ? -34.241 2.654 44.941 1.00 97.19 106 HIS A O 1
ATOM 841 N N . GLU A 1 107 ? -33.757 1.043 43.450 1.00 97.19 107 GLU A N 1
ATOM 842 C CA . GLU A 1 107 ? -34.690 0.046 43.987 1.00 97.19 107 GLU A CA 1
ATOM 843 C C . GLU A 1 107 ? -34.350 -0.311 45.440 1.00 97.19 107 GLU A C 1
ATOM 845 O O . GLU A 1 107 ? -35.212 -0.271 46.317 1.00 97.19 107 GLU A O 1
ATOM 850 N N . MET A 1 108 ? -33.073 -0.580 45.727 1.00 95.75 108 MET A N 1
ATOM 851 C CA . MET A 1 108 ? -32.614 -0.867 47.089 1.00 95.75 108 MET A CA 1
ATOM 852 C C . MET A 1 108 ? -32.878 0.303 48.044 1.00 95.75 108 MET A C 1
ATOM 854 O O . MET A 1 108 ? -33.313 0.084 49.174 1.00 95.75 108 MET A O 1
ATOM 858 N N . ALA A 1 109 ? -32.643 1.542 47.602 1.00 96.38 109 ALA A N 1
ATOM 859 C CA . ALA A 1 109 ? -32.940 2.729 48.400 1.00 96.38 109 ALA A CA 1
ATOM 860 C C . ALA A 1 109 ? -34.445 2.844 48.705 1.00 96.38 109 ALA A C 1
ATOM 862 O O . ALA A 1 109 ? -34.820 3.059 49.855 1.00 96.38 109 ALA A O 1
ATOM 863 N N . SER A 1 110 ? -35.306 2.610 47.709 1.00 97.19 110 SER A N 1
ATOM 864 C CA . SER A 1 110 ? -36.762 2.622 47.898 1.00 97.19 110 SER A CA 1
ATOM 865 C C . SER A 1 110 ? -37.232 1.547 48.885 1.00 97.19 110 SER A C 1
ATOM 867 O O . SER A 1 110 ? -38.069 1.820 49.749 1.00 97.19 110 SER A O 1
ATOM 869 N N . GLN A 1 111 ? -36.658 0.342 48.819 1.00 97.19 111 GLN A N 1
ATOM 870 C CA . GLN A 1 111 ? -36.9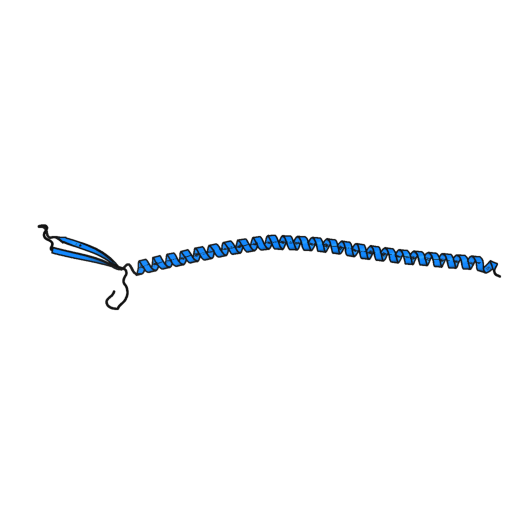54 -0.729 49.774 1.00 97.19 111 GLN A CA 1
ATOM 871 C C . GLN A 1 111 ? -36.535 -0.359 51.201 1.00 97.19 111 GLN A C 1
ATOM 873 O O . GLN A 1 111 ? -37.307 -0.583 52.135 1.00 97.19 111 GLN A O 1
ATOM 878 N N . LEU A 1 112 ? -35.357 0.250 51.382 1.00 95.62 112 LEU A N 1
ATOM 879 C CA . LEU A 1 112 ? -34.908 0.740 52.689 1.00 95.62 112 LEU A CA 1
ATOM 880 C C . LEU A 1 112 ? -35.870 1.790 53.264 1.00 95.62 112 LEU A C 1
ATOM 882 O O . LEU A 1 112 ? -36.254 1.686 54.431 1.00 95.62 112 LEU A O 1
ATOM 886 N N . ASP A 1 113 ? -36.320 2.746 52.450 1.00 96.31 113 ASP A N 1
ATOM 887 C CA . ASP A 1 113 ? -37.290 3.767 52.867 1.00 96.31 113 ASP A CA 1
ATOM 888 C C . ASP A 1 113 ? -38.645 3.152 53.257 1.00 96.31 113 ASP A C 1
ATOM 890 O O . ASP A 1 113 ? -39.257 3.529 54.267 1.00 96.31 113 ASP A O 1
ATOM 894 N N . ALA A 1 114 ? -39.113 2.153 52.503 1.00 94.94 114 ALA A N 1
ATOM 895 C CA . ALA A 1 114 ? -40.339 1.420 52.809 1.00 94.94 114 ALA A CA 1
ATOM 896 C C . ALA A 1 114 ? -40.226 0.613 54.117 1.00 94.94 114 ALA A C 1
ATOM 898 O O . ALA A 1 114 ? -41.163 0.601 54.929 1.00 94.94 114 ALA A O 1
ATOM 899 N N . MET A 1 115 ? -39.076 -0.024 54.359 1.00 95.06 115 MET A N 1
ATOM 900 C CA . MET A 1 115 ? -38.790 -0.742 55.606 1.00 95.06 115 MET A CA 1
ATOM 901 C C . MET A 1 115 ? -38.746 0.217 56.799 1.00 95.06 115 MET A C 1
ATOM 903 O O . MET A 1 115 ? -39.394 -0.049 57.813 1.00 95.06 115 MET A O 1
ATOM 907 N N . ALA A 1 116 ? -38.064 1.359 56.669 1.00 93.69 116 ALA A N 1
ATOM 908 C CA . ALA A 1 116 ? -38.028 2.402 57.695 1.00 93.69 116 ALA A CA 1
ATOM 909 C C . ALA A 1 116 ? -39.432 2.943 58.019 1.00 93.69 116 ALA A C 1
ATOM 911 O O . ALA A 1 116 ? -39.786 3.114 59.190 1.00 93.69 116 ALA A O 1
ATOM 912 N N . THR A 1 117 ? -40.265 3.154 56.997 1.00 94.56 117 THR A N 1
ATOM 913 C CA . THR A 1 117 ? -41.653 3.608 57.167 1.00 94.56 117 THR A CA 1
ATOM 914 C C . THR A 1 117 ? -42.504 2.565 57.893 1.00 94.56 117 THR A C 1
ATOM 916 O O . THR A 1 117 ? -43.224 2.897 58.837 1.00 94.56 117 THR A O 1
ATOM 919 N N . SER A 1 118 ? -42.391 1.291 57.507 1.00 93.94 118 SER A N 1
ATOM 920 C CA . SER A 1 118 ? -43.098 0.191 58.174 1.00 93.94 118 SER A CA 1
ATOM 921 C C . SER A 1 118 ? -42.666 0.049 59.632 1.00 93.94 118 SER A C 1
ATOM 923 O O . SER A 1 118 ? -43.519 -0.054 60.511 1.00 93.94 118 SER A O 1
ATOM 925 N N . MET A 1 119 ? -41.362 0.133 59.910 1.00 91.50 119 MET A N 1
ATOM 926 C CA . MET A 1 119 ? -40.825 0.095 61.271 1.00 91.50 119 MET A CA 1
ATOM 927 C C . MET A 1 119 ? -41.398 1.228 62.133 1.00 91.50 119 MET A C 1
ATOM 929 O O . MET A 1 119 ? -41.884 0.969 63.234 1.00 91.50 119 MET A O 1
ATOM 933 N N . ARG A 1 120 ? -41.444 2.464 61.613 1.00 87.00 120 ARG A N 1
ATOM 934 C CA . ARG A 1 120 ? -42.042 3.617 62.312 1.00 87.00 120 ARG A CA 1
ATOM 935 C C . ARG A 1 120 ? -43.537 3.428 62.598 1.00 87.00 120 ARG A C 1
ATOM 937 O O . ARG A 1 120 ? -44.018 3.927 63.608 1.00 87.00 120 ARG A O 1
ATOM 944 N N . ARG A 1 121 ? -44.265 2.708 61.738 1.00 87.69 121 ARG A N 1
ATOM 945 C CA . ARG A 1 121 ? -45.699 2.419 61.915 1.00 87.69 121 ARG A CA 1
ATOM 946 C C . ARG A 1 121 ? -45.972 1.342 62.969 1.00 87.69 121 ARG A C 1
ATOM 948 O O . ARG A 1 121 ? -46.997 1.414 63.633 1.00 87.69 121 ARG A O 1
ATOM 955 N N . ILE A 1 122 ? -45.099 0.340 63.095 1.00 89.50 122 ILE A N 1
ATOM 956 C CA . ILE A 1 122 ? -45.301 -0.802 64.006 1.00 89.50 122 ILE A CA 1
ATOM 957 C C . ILE A 1 122 ? -44.771 -0.492 65.415 1.00 89.50 122 ILE A C 1
ATOM 959 O O . ILE A 1 122 ? -45.334 -0.976 66.390 1.00 89.50 122 ILE A O 1
ATOM 963 N N . ALA A 1 123 ? -43.733 0.343 65.540 1.00 76.19 123 ALA A N 1
ATOM 964 C CA . ALA A 1 123 ? -43.121 0.683 66.828 1.00 76.19 123 ALA A CA 1
ATOM 965 C C . ALA A 1 123 ? -44.110 1.171 67.919 1.00 76.19 123 ALA A C 1
ATOM 967 O O . ALA A 1 123 ? -43.963 0.734 69.057 1.00 76.19 123 ALA A O 1
ATOM 968 N N . PRO A 1 124 ? -45.145 1.986 67.624 1.00 78.88 124 PRO A N 1
ATOM 969 C CA . PRO A 1 124 ? -46.146 2.381 68.620 1.00 78.88 124 PRO A CA 1
ATOM 970 C C . PRO A 1 124 ? -47.107 1.259 69.042 1.00 78.88 124 PRO A C 1
ATOM 972 O O . PRO A 1 124 ? -47.751 1.388 70.069 1.00 78.88 124 PRO A O 1
ATOM 975 N N . ALA A 1 125 ? -47.243 0.190 68.250 1.00 64.81 125 ALA A N 1
ATOM 976 C CA . ALA A 1 125 ? -48.128 -0.944 68.542 1.00 64.81 125 ALA A CA 1
ATOM 977 C C . ALA A 1 125 ? -47.454 -2.029 69.407 1.00 64.81 125 ALA A C 1
ATOM 979 O O . ALA A 1 125 ? -48.088 -3.024 69.753 1.00 64.81 125 ALA A O 1
ATOM 980 N N . LEU A 1 126 ? -46.161 -1.861 69.699 1.00 59.53 126 LEU A N 1
ATOM 981 C CA . LEU A 1 126 ? -45.337 -2.768 70.504 1.00 59.53 126 LEU A CA 1
ATOM 982 C C . LEU A 1 126 ? -45.008 -2.197 71.900 1.00 59.53 126 LEU A C 1
ATOM 984 O O . LEU A 1 126 ? -44.259 -2.834 72.641 1.00 59.53 126 LEU A O 1
ATOM 988 N N . LEU A 1 127 ? -45.545 -1.020 72.240 1.00 48.31 127 LEU A N 1
ATOM 989 C CA . LEU A 1 127 ? -45.459 -0.347 73.544 1.00 48.31 127 LEU A CA 1
ATOM 990 C C . LEU A 1 127 ? -46.852 -0.269 74.175 1.00 48.31 127 LEU A C 1
ATOM 992 O O . LEU A 1 127 ? -46.925 -0.395 75.415 1.00 48.31 127 LEU A O 1
#

Secondary structure (DSSP, 8-state):
--TTS----EEEEEEEEE-TTS-EEEEEEEEEE-HHHHHHHHHHHHHHHHHHHHHHHHHHHHHHHHHHHHHHHHHHHHHHHHHHHHHHHHHHHHHHHHHHHHHHHHHHHHHHHHHHHHHHHHGGG--

Foldseek 3Di:
DPPPPDDFDWDKDKDFDADPVRHTPDIDIDIDTCPVVVVVVVVVVVVVVVVVVVVVVVVVVVVVVVVCCVVVVVVVVVVVVVVVVVVVVVVVVVVVVVVVVVVVVVVVVVVVVVVVVVCVVCVVVVD

pLDDT: mean 84.8, std 9.69, range [48.31, 97.25]

Radius of gyration: 51.03 Å; chains: 1; bounding box: 98×11×149 Å